Protein AF-A0A2A2ELB4-F1 (afdb_monomer)

Foldseek 3Di:
DKDWFWFDDPLDPDIDIDIFPDKDAADPDPPPPLAGIEGEDEAADDDDDDPVVLVLVLLVQLVVLVRVCRRVVHDSQNYWYWYAHPNDPDRVRRIDTRDDDDPVRSSVDVVVPRDDDPSPPD

Structure (mmCIF, N/CA/C/O backbone):
data_AF-A0A2A2ELB4-F1
#
_entry.id   AF-A0A2A2ELB4-F1
#
loop_
_atom_site.group_PDB
_atom_site.id
_atom_site.type_symbol
_atom_site.label_atom_id
_atom_site.label_alt_id
_atom_site.label_comp_id
_atom_site.label_asym_id
_atom_site.label_entity_id
_atom_site.label_seq_id
_atom_site.pdbx_PDB_ins_code
_atom_site.Cartn_x
_atom_site.Cartn_y
_atom_site.Cartn_z
_atom_site.occupancy
_atom_site.B_iso_or_equiv
_atom_site.auth_seq_id
_atom_site.auth_comp_id
_atom_site.auth_asym_id
_atom_site.auth_atom_id
_atom_site.pdbx_PDB_model_num
ATOM 1 N N . ALA A 1 1 ? -9.028 -4.368 -9.650 1.00 64.25 1 ALA A N 1
ATOM 2 C CA . ALA A 1 1 ? -9.549 -3.249 -10.467 1.00 64.25 1 ALA A CA 1
ATOM 3 C C . ALA A 1 1 ? -9.522 -1.985 -9.617 1.00 64.25 1 ALA A C 1
ATOM 5 O O . ALA A 1 1 ? -9.490 -2.134 -8.398 1.00 64.25 1 ALA A O 1
ATOM 6 N N . GLU A 1 2 ? -9.499 -0.808 -10.245 1.00 90.88 2 GLU A N 1
ATOM 7 C CA . GLU A 1 2 ? -9.441 0.498 -9.569 1.00 90.88 2 GLU A CA 1
ATOM 8 C C . GLU A 1 2 ? -10.645 0.712 -8.634 1.00 90.88 2 GLU A C 1
ATOM 10 O O . GLU A 1 2 ? -11.770 0.336 -8.973 1.00 90.88 2 GLU A O 1
ATOM 15 N N . GLU A 1 3 ? -10.414 1.295 -7.455 1.00 94.00 3 GLU A N 1
ATOM 16 C CA . GLU A 1 3 ? -11.424 1.503 -6.411 1.00 94.00 3 GLU A CA 1
ATOM 17 C C . GLU A 1 3 ? -11.307 2.907 -5.800 1.00 94.00 3 GLU A C 1
ATOM 19 O O . GLU A 1 3 ? -10.256 3.306 -5.304 1.00 94.00 3 GLU A O 1
ATOM 24 N N . SER A 1 4 ? -12.406 3.665 -5.801 1.00 95.44 4 SER A N 1
ATOM 25 C CA . SER A 1 4 ? -12.497 4.926 -5.055 1.00 95.44 4 SER A CA 1
ATOM 26 C C . SER A 1 4 ? -12.982 4.656 -3.634 1.00 95.44 4 SER A C 1
ATOM 28 O O . SER A 1 4 ? -13.990 3.976 -3.445 1.00 95.44 4 SER A O 1
ATOM 30 N N . ILE A 1 5 ? -12.297 5.220 -2.642 1.00 94.94 5 ILE A N 1
ATOM 31 C CA . ILE A 1 5 ? -12.622 5.058 -1.223 1.00 94.94 5 ILE A CA 1
ATOM 32 C C . ILE A 1 5 ? -12.813 6.424 -0.576 1.00 94.94 5 ILE A C 1
ATOM 34 O O . ILE A 1 5 ? -12.050 7.357 -0.819 1.00 94.94 5 ILE A O 1
ATOM 38 N N . VAL A 1 6 ? -13.832 6.516 0.278 1.00 94.94 6 VAL A N 1
ATOM 39 C CA . VAL A 1 6 ? -14.030 7.623 1.216 1.00 94.94 6 VAL A CA 1
ATOM 40 C C . VAL A 1 6 ? -14.142 7.029 2.612 1.00 94.94 6 VAL A C 1
ATOM 42 O O . VAL A 1 6 ? -14.991 6.167 2.844 1.00 94.94 6 VAL A O 1
ATOM 45 N N . VAL A 1 7 ? -13.282 7.451 3.535 1.00 95.06 7 VAL A N 1
ATOM 46 C CA . VAL A 1 7 ? -13.178 6.825 4.856 1.00 95.06 7 VAL A CA 1
ATOM 47 C C . VAL A 1 7 ? -12.814 7.834 5.943 1.00 95.06 7 VAL A C 1
ATOM 49 O O . VAL A 1 7 ? -12.080 8.791 5.706 1.00 95.06 7 VAL A O 1
ATOM 52 N N . ALA A 1 8 ? -13.350 7.627 7.146 1.00 93.38 8 ALA A N 1
ATOM 53 C CA . ALA A 1 8 ? -12.915 8.337 8.345 1.00 93.38 8 ALA A CA 1
ATOM 54 C C . ALA A 1 8 ? -11.712 7.607 8.954 1.00 93.38 8 ALA A C 1
ATOM 56 O O . ALA A 1 8 ? -11.761 6.390 9.144 1.00 93.38 8 ALA A O 1
ATOM 57 N N . ILE A 1 9 ? -10.644 8.343 9.261 1.00 90.62 9 ILE A N 1
ATOM 58 C CA . ILE A 1 9 ? -9.440 7.797 9.894 1.00 90.62 9 ILE A CA 1
ATOM 59 C C . ILE A 1 9 ? -9.201 8.563 11.185 1.00 90.62 9 ILE A C 1
ATOM 61 O O . ILE A 1 9 ? -9.050 9.784 11.171 1.00 90.62 9 ILE A O 1
ATOM 65 N N . ASP A 1 10 ? -9.154 7.840 12.300 1.00 87.88 10 ASP A N 1
ATOM 66 C CA . ASP A 1 10 ? -8.890 8.440 13.601 1.00 87.88 10 ASP A CA 1
ATOM 67 C C . ASP A 1 10 ? -7.541 9.168 13.580 1.00 87.88 10 ASP A C 1
ATOM 69 O O . ASP A 1 10 ? -6.515 8.621 13.186 1.00 87.88 10 ASP A O 1
ATOM 73 N N . GLY A 1 11 ? -7.533 10.435 13.994 1.00 83.88 11 GLY A N 1
ATOM 74 C CA . GLY A 1 11 ? -6.325 11.258 13.992 1.00 83.88 11 GLY A CA 1
ATOM 75 C C . GLY A 1 11 ? -5.998 11.957 12.666 1.00 83.88 11 GLY A C 1
ATOM 76 O O . GLY A 1 11 ? -4.993 12.677 12.636 1.00 83.88 11 GLY A O 1
ATOM 77 N N . VAL A 1 12 ? -6.836 11.810 11.635 1.00 83.50 12 VAL A N 1
ATOM 78 C CA . VAL A 1 12 ? -6.853 12.646 10.425 1.00 83.50 12 VAL A CA 1
ATOM 79 C C . VAL A 1 12 ? -8.147 13.464 10.416 1.00 83.50 12 VAL A C 1
ATOM 81 O O . VAL A 1 12 ? -9.229 12.928 10.646 1.00 83.50 12 VAL A O 1
ATOM 84 N N . ASP A 1 13 ? -8.044 14.773 10.181 1.00 80.19 13 ASP A N 1
ATOM 85 C CA . ASP A 1 13 ? -9.218 15.647 10.148 1.00 80.19 13 ASP A CA 1
ATOM 86 C C . ASP A 1 13 ? -10.028 15.426 8.859 1.00 80.19 13 ASP A C 1
ATOM 88 O O . ASP A 1 13 ? -9.470 15.429 7.761 1.00 80.19 13 ASP A O 1
ATOM 92 N N . ASN A 1 14 ? -11.358 15.352 8.988 1.00 85.12 14 ASN A N 1
ATOM 93 C CA . ASN A 1 14 ? -12.330 15.122 7.906 1.00 85.12 14 ASN A CA 1
ATOM 94 C C . ASN A 1 14 ? -12.305 13.708 7.292 1.00 85.12 14 ASN A C 1
ATOM 96 O O . ASN A 1 14 ? -11.487 12.854 7.622 1.00 85.12 14 ASN A O 1
ATOM 100 N N . LEU A 1 15 ? -13.264 13.452 6.396 1.00 89.06 15 LEU A N 1
ATOM 101 C CA . LEU A 1 15 ? -13.245 12.257 5.557 1.00 89.06 15 LEU A CA 1
ATOM 102 C C . LEU A 1 15 ? -12.094 12.358 4.557 1.00 89.06 15 LEU A C 1
ATOM 104 O O . LEU A 1 15 ? -11.952 13.362 3.860 1.00 89.06 15 LEU A O 1
ATOM 108 N N . VAL A 1 16 ? -11.318 11.286 4.459 1.00 90.69 16 VAL A N 1
ATOM 109 C CA . VAL A 1 16 ? -10.275 11.131 3.451 1.00 90.69 16 VAL A CA 1
ATOM 110 C C . VAL A 1 16 ? -10.895 10.496 2.219 1.00 90.69 16 VAL A C 1
ATOM 112 O O . VAL A 1 16 ? -11.570 9.473 2.327 1.00 90.69 16 VAL A O 1
ATOM 115 N N . GLN A 1 17 ? -10.637 11.080 1.052 1.00 91.75 17 GLN A N 1
ATOM 116 C CA . GLN A 1 17 ? -10.956 10.483 -0.238 1.00 91.75 17 GLN A CA 1
ATOM 117 C C . GLN A 1 17 ? -9.664 10.056 -0.939 1.00 91.75 17 GLN A C 1
ATOM 119 O O . GLN A 1 17 ? -8.715 10.833 -1.019 1.00 91.75 17 GLN A O 1
ATOM 124 N N . GLY A 1 18 ? -9.647 8.838 -1.472 1.00 90.62 18 GLY A N 1
ATOM 125 C CA . GLY A 1 18 ? -8.525 8.293 -2.228 1.00 90.62 18 GLY A CA 1
ATOM 126 C C . GLY A 1 18 ? -8.989 7.408 -3.378 1.00 90.62 18 GLY A C 1
ATOM 127 O O . GLY A 1 18 ? -10.124 6.924 -3.393 1.00 90.62 18 GLY A O 1
ATOM 128 N N . LYS A 1 19 ? -8.097 7.195 -4.344 1.00 94.56 19 LYS A N 1
ATOM 129 C CA . LYS 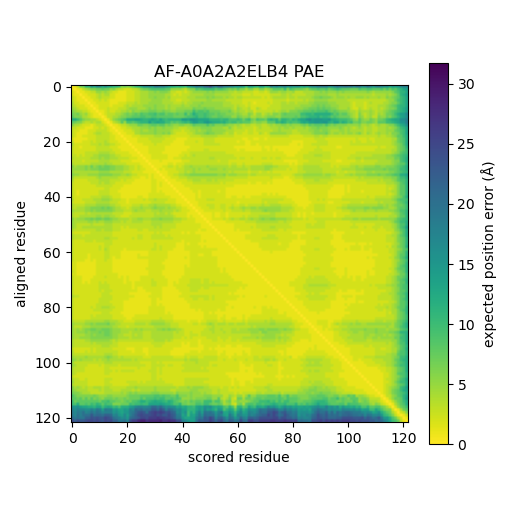A 1 19 ? -8.285 6.262 -5.454 1.00 94.56 19 LYS A CA 1
ATOM 130 C C . LYS A 1 19 ? -7.164 5.231 -5.402 1.00 94.56 19 LYS A C 1
ATOM 132 O O . LYS A 1 19 ? -5.998 5.603 -5.427 1.00 94.56 19 LYS A O 1
ATOM 137 N N . LEU A 1 20 ? -7.531 3.965 -5.271 1.00 96.00 20 LEU A N 1
ATOM 138 C CA . LEU A 1 20 ? -6.626 2.826 -5.316 1.00 96.00 20 LEU A CA 1
ATOM 139 C C . LEU A 1 20 ? -6.606 2.280 -6.734 1.00 96.00 20 LEU A C 1
ATOM 141 O O . LEU A 1 20 ? -7.656 1.941 -7.272 1.00 96.00 20 LEU A O 1
ATOM 145 N N . ASP A 1 21 ? -5.421 2.122 -7.295 1.00 96.00 21 ASP A N 1
ATOM 146 C CA . ASP A 1 21 ? -5.210 1.566 -8.629 1.00 96.00 21 ASP A CA 1
ATOM 147 C C . ASP A 1 21 ? -5.721 0.128 -8.782 1.00 96.00 21 ASP A C 1
ATOM 149 O O . ASP A 1 21 ? -6.391 -0.226 -9.759 1.00 96.00 21 ASP A O 1
ATOM 153 N N . ALA A 1 22 ? -5.415 -0.733 -7.810 1.00 97.00 22 ALA A N 1
ATOM 154 C CA . ALA A 1 22 ? -5.952 -2.080 -7.764 1.00 97.00 22 ALA A CA 1
ATOM 155 C C . ALA A 1 22 ? -5.990 -2.654 -6.346 1.00 97.00 22 ALA A C 1
ATOM 157 O O . ALA A 1 22 ? -5.043 -2.545 -5.572 1.00 97.00 22 ALA A O 1
ATOM 158 N N . VAL A 1 23 ? -7.083 -3.358 -6.054 1.00 97.94 23 VAL A N 1
ATOM 159 C CA . VAL A 1 23 ? -7.229 -4.203 -4.867 1.00 97.94 23 VAL A CA 1
ATOM 160 C C . VAL A 1 23 ? -7.448 -5.651 -5.299 1.00 97.94 23 VAL A C 1
ATOM 162 O O . VAL A 1 23 ? -8.294 -5.931 -6.157 1.00 97.94 23 VAL A O 1
ATOM 165 N N . PHE A 1 24 ? -6.699 -6.568 -4.691 1.00 96.88 24 PHE A N 1
ATOM 166 C CA . PHE A 1 24 ? -6.807 -8.016 -4.871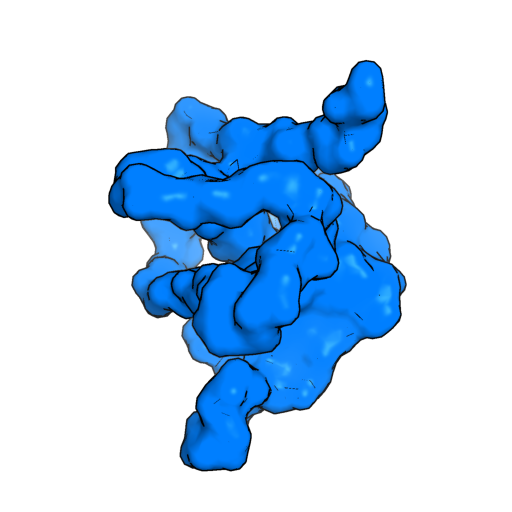 1.00 96.88 24 PHE A CA 1
ATOM 167 C C . PHE A 1 24 ? -7.149 -8.699 -3.545 1.00 96.88 24 PHE A C 1
ATOM 169 O O . PHE A 1 24 ? -6.877 -8.156 -2.478 1.00 96.88 24 PHE A O 1
ATOM 176 N N . VAL A 1 25 ? -7.760 -9.883 -3.614 1.00 96.62 25 VAL A N 1
ATOM 177 C CA . VAL A 1 25 ? -8.007 -10.747 -2.447 1.00 96.62 25 VAL A CA 1
ATOM 178 C C . VAL A 1 25 ? -6.791 -11.646 -2.228 1.00 96.62 25 VAL A C 1
ATOM 180 O O . VAL A 1 25 ? -6.254 -12.177 -3.198 1.00 96.62 25 VAL A O 1
ATOM 183 N N . GLY A 1 26 ? -6.406 -11.846 -0.968 1.00 96.50 26 GLY A N 1
ATOM 184 C CA . GLY A 1 26 ? -5.205 -12.589 -0.576 1.00 96.50 26 GLY A CA 1
ATOM 185 C C . GLY A 1 26 ? -3.981 -11.693 -0.371 1.00 96.50 26 GLY A C 1
ATOM 186 O O . GLY A 1 26 ? -4.071 -10.467 -0.494 1.00 96.50 26 GLY A O 1
ATOM 187 N N . GLY A 1 27 ? -2.857 -12.317 -0.024 1.00 97.06 27 GLY A N 1
ATOM 188 C CA . GLY A 1 27 ? -1.563 -11.666 0.196 1.00 97.06 27 GLY A CA 1
ATOM 189 C C . GLY A 1 27 ? -0.581 -11.838 -0.954 1.00 97.06 27 GLY A C 1
ATOM 190 O O . GLY A 1 27 ? -0.835 -12.577 -1.908 1.00 97.06 27 GLY A O 1
ATOM 191 N N . LEU A 1 28 ? 0.564 -11.169 -0.827 1.00 96.62 28 LEU A N 1
ATOM 192 C CA . LEU A 1 28 ? 1.691 -11.315 -1.755 1.00 96.62 28 LEU A CA 1
ATOM 193 C C . LEU A 1 28 ? 2.392 -12.672 -1.596 1.00 96.62 28 LEU A C 1
ATOM 195 O O . LEU A 1 28 ? 2.838 -13.252 -2.586 1.00 96.62 28 LEU A O 1
ATOM 199 N N . ASP A 1 29 ? 2.464 -13.189 -0.365 1.00 95.94 29 ASP A N 1
ATOM 200 C CA . ASP A 1 29 ? 2.906 -14.557 -0.092 1.00 95.94 29 ASP A CA 1
ATOM 201 C C . ASP A 1 29 ? 1.707 -15.519 -0.213 1.00 95.94 29 ASP A C 1
ATOM 203 O O . ASP A 1 29 ? 0.778 -15.440 0.595 1.00 95.94 29 ASP A O 1
ATOM 207 N N . PRO A 1 30 ? 1.701 -16.454 -1.184 1.00 91.62 30 PRO A N 1
ATOM 208 C CA . PRO A 1 30 ? 0.609 -17.414 -1.347 1.00 91.62 30 PRO A CA 1
ATOM 209 C C . PRO A 1 30 ? 0.482 -18.408 -0.180 1.00 91.62 30 PRO A C 1
ATOM 211 O O . PRO A 1 30 ? -0.494 -19.158 -0.128 1.00 91.62 30 PRO A O 1
ATOM 214 N N . HIS A 1 31 ? 1.464 -18.459 0.722 1.00 95.75 31 HIS A N 1
ATOM 215 C CA . HIS A 1 31 ? 1.457 -19.305 1.911 1.00 95.75 31 HIS A CA 1
ATOM 216 C C . HIS A 1 31 ? 1.003 -18.577 3.184 1.00 95.75 31 HIS A C 1
ATOM 218 O O . HIS A 1 31 ? 0.822 -19.244 4.202 1.00 95.75 31 HIS A O 1
ATOM 224 N N . ASP A 1 32 ? 0.794 -17.257 3.137 1.00 95.75 32 ASP A N 1
ATOM 225 C CA . ASP A 1 32 ? 0.250 -16.479 4.253 1.00 95.75 32 ASP A CA 1
ATOM 226 C C . ASP A 1 32 ? -1.268 -16.299 4.093 1.00 95.75 32 ASP A C 1
ATOM 228 O O . ASP A 1 32 ? -1.768 -15.385 3.433 1.00 95.75 32 ASP A O 1
ATOM 232 N N . ASP A 1 33 ? -2.023 -17.198 4.719 1.00 94.94 33 ASP A N 1
ATOM 233 C CA . ASP A 1 33 ? -3.484 -17.194 4.730 1.00 94.94 33 ASP A CA 1
ATOM 234 C C . ASP A 1 33 ? -4.092 -16.148 5.683 1.00 94.94 33 ASP A C 1
ATOM 236 O O . ASP A 1 33 ? -5.311 -15.936 5.675 1.00 94.94 33 ASP A O 1
ATOM 240 N N . ALA A 1 34 ? -3.271 -15.436 6.465 1.00 96.00 34 ALA A N 1
ATOM 241 C CA . ALA A 1 34 ? -3.736 -14.323 7.287 1.00 96.00 34 ALA A CA 1
ATOM 242 C C . ALA A 1 34 ? -4.029 -13.064 6.451 1.00 96.00 34 ALA A C 1
ATOM 244 O O . ALA A 1 34 ? -4.797 -12.193 6.882 1.00 96.00 34 ALA A O 1
ATOM 245 N N . LYS A 1 35 ? -3.450 -12.957 5.249 1.00 97.69 35 LYS A N 1
ATOM 246 C CA . LYS A 1 35 ? -3.634 -11.813 4.350 1.00 97.69 35 LYS A CA 1
ATOM 247 C C . LYS A 1 35 ? -4.969 -11.882 3.627 1.00 97.69 35 LYS A C 1
ATOM 249 O O . LYS A 1 35 ? -5.296 -12.836 2.926 1.00 97.69 35 LYS A O 1
ATOM 254 N N . ARG A 1 36 ? -5.760 -10.822 3.778 1.00 98.00 36 ARG A N 1
ATOM 255 C CA . ARG A 1 36 ? -7.103 -10.702 3.203 1.00 98.00 36 ARG A CA 1
ATOM 256 C C . ARG A 1 36 ? -7.104 -9.931 1.897 1.00 98.00 36 ARG A C 1
ATOM 258 O O . ARG A 1 36 ? -7.882 -10.275 1.007 1.00 98.00 36 ARG A O 1
ATOM 265 N N . PHE A 1 37 ? -6.262 -8.907 1.791 1.00 98.06 37 PHE A N 1
ATOM 266 C CA . PHE A 1 37 ? -6.199 -8.054 0.614 1.00 98.06 37 PHE A CA 1
ATOM 267 C C . PHE A 1 37 ? -4.772 -7.629 0.293 1.00 98.06 37 PHE A C 1
ATOM 269 O O . PHE A 1 37 ? -3.937 -7.511 1.185 1.00 98.06 37 PHE A O 1
ATOM 276 N N . THR A 1 38 ? -4.540 -7.308 -0.974 1.00 98.38 38 THR A N 1
ATOM 277 C CA . THR A 1 38 ? -3.313 -6.675 -1.454 1.00 98.38 38 THR A CA 1
ATOM 278 C C . THR A 1 38 ? -3.680 -5.441 -2.265 1.00 98.38 38 THR A C 1
ATOM 280 O O . THR A 1 38 ? -4.480 -5.527 -3.201 1.00 98.38 38 THR A O 1
ATOM 283 N N . VAL A 1 39 ? -3.097 -4.298 -1.914 1.00 98.38 39 VAL A N 1
ATOM 284 C CA . VAL A 1 39 ? -3.154 -3.070 -2.712 1.00 98.38 39 VAL A CA 1
ATOM 285 C C . VAL A 1 39 ? -1.984 -3.062 -3.692 1.00 98.38 39 VAL A C 1
ATOM 287 O O . VAL A 1 39 ? -0.841 -3.239 -3.283 1.00 98.38 39 VAL A O 1
ATOM 290 N N . VAL A 1 40 ? -2.249 -2.833 -4.974 1.00 98.06 40 VAL A N 1
ATOM 291 C CA . VAL A 1 40 ? -1.204 -2.653 -5.989 1.00 98.06 40 VAL A CA 1
ATOM 292 C C . VAL A 1 40 ? -1.361 -1.283 -6.626 1.00 98.06 40 VAL A C 1
ATOM 294 O O . VAL A 1 40 ? -2.460 -0.921 -7.042 1.00 98.06 40 VAL A O 1
ATOM 297 N N . ASP A 1 41 ? -0.252 -0.555 -6.702 1.00 96.81 41 ASP A N 1
ATOM 298 C CA . ASP A 1 41 ? -0.142 0.767 -7.319 1.00 96.81 41 ASP A CA 1
ATOM 299 C C . ASP A 1 41 ? 0.838 0.687 -8.499 1.00 96.81 41 ASP A C 1
ATOM 301 O O . ASP A 1 41 ? 1.983 0.244 -8.339 1.00 96.81 41 ASP A O 1
ATOM 305 N N . TRP A 1 42 ? 0.365 1.004 -9.709 1.00 95.19 42 TRP A N 1
ATOM 306 C CA . TRP A 1 42 ? 1.137 0.803 -10.938 1.00 95.19 42 TRP A CA 1
ATOM 307 C C . TRP A 1 42 ? 1.951 2.053 -11.241 1.00 95.19 42 TRP A C 1
ATOM 309 O O . TRP A 1 42 ? 1.406 3.129 -11.451 1.00 95.19 42 TRP A O 1
ATOM 319 N N . LYS A 1 43 ? 3.269 1.905 -11.355 1.00 94.62 43 LYS A N 1
ATOM 320 C CA . LYS A 1 43 ? 4.184 3.004 -11.661 1.00 94.62 43 LYS A CA 1
ATOM 321 C C . LYS A 1 43 ? 4.707 2.920 -13.085 1.00 94.62 43 LYS A C 1
ATOM 323 O O . LYS A 1 43 ? 5.271 1.907 -13.499 1.00 94.62 43 LYS A O 1
ATOM 328 N N . THR A 1 44 ? 4.570 4.011 -13.830 1.00 92.50 44 THR A N 1
ATOM 329 C CA . THR A 1 44 ? 5.111 4.158 -15.193 1.00 92.50 44 THR A CA 1
ATOM 330 C C . THR A 1 44 ? 6.516 4.767 -15.195 1.00 92.50 44 THR A C 1
ATOM 332 O O . THR A 1 44 ? 7.284 4.546 -16.131 1.00 92.50 44 THR A O 1
ATOM 335 N N . GLY A 1 45 ? 6.878 5.494 -14.133 1.00 90.56 45 GLY A N 1
ATOM 336 C CA . GLY A 1 45 ? 8.186 6.124 -13.964 1.00 90.56 45 GLY A CA 1
ATOM 337 C C . GLY A 1 45 ? 9.333 5.151 -13.664 1.00 90.56 45 GLY A C 1
ATOM 338 O O . GLY A 1 45 ? 9.177 3.930 -13.643 1.00 90.56 45 GLY A O 1
ATOM 339 N N . ARG A 1 46 ? 10.528 5.706 -13.418 1.00 91.88 46 ARG A N 1
ATOM 340 C CA . ARG A 1 46 ? 11.724 4.932 -13.046 1.00 91.88 46 ARG A CA 1
ATOM 341 C C . ARG A 1 46 ? 11.567 4.334 -11.648 1.00 91.88 46 ARG A C 1
ATOM 343 O O . ARG A 1 46 ? 11.237 5.059 -10.706 1.00 91.88 46 ARG A O 1
ATOM 350 N N . ARG A 1 47 ? 11.926 3.058 -11.483 1.00 94.50 47 ARG A N 1
ATOM 351 C CA . ARG A 1 47 ? 11.990 2.434 -10.160 1.00 94.50 47 ARG A CA 1
ATOM 352 C C . ARG A 1 47 ? 13.027 3.128 -9.266 1.00 94.50 47 ARG A C 1
ATOM 354 O O . ARG A 1 47 ? 14.187 3.275 -9.671 1.00 94.50 47 ARG A O 1
ATOM 361 N N . PRO A 1 48 ? 12.664 3.541 -8.038 1.00 94.69 48 PRO A N 1
ATOM 362 C CA . PRO A 1 48 ? 13.627 4.070 -7.086 1.00 94.69 48 PRO A CA 1
ATOM 363 C C . PRO A 1 48 ? 14.626 2.975 -6.700 1.00 94.69 48 PRO A C 1
ATOM 365 O O . PRO A 1 48 ? 14.296 1.791 -6.585 1.00 94.69 48 PRO A O 1
ATOM 368 N N . SER A 1 49 ? 15.874 3.377 -6.486 1.00 93.25 49 SER A N 1
ATOM 369 C CA . SER A 1 49 ? 16.948 2.459 -6.084 1.00 93.25 49 SER A CA 1
ATOM 370 C C . SER A 1 49 ? 17.572 2.835 -4.745 1.00 93.25 49 SER A C 1
ATOM 372 O O . SER A 1 49 ? 18.296 2.033 -4.161 1.00 93.25 49 SER A O 1
ATOM 374 N N . ARG A 1 50 ? 17.336 4.061 -4.259 1.00 96.75 50 ARG A N 1
ATOM 375 C CA . ARG A 1 50 ? 17.866 4.515 -2.972 1.00 96.75 50 ARG A CA 1
ATOM 376 C C . ARG A 1 50 ? 16.868 4.191 -1.859 1.00 96.75 50 ARG A C 1
ATOM 378 O O . ARG A 1 50 ? 15.694 4.505 -2.031 1.00 96.75 50 ARG A O 1
ATOM 385 N N . PRO A 1 51 ? 17.316 3.664 -0.703 1.00 95.94 51 PRO A N 1
ATOM 386 C CA . PRO A 1 51 ? 16.422 3.308 0.402 1.00 95.94 51 PRO A CA 1
ATOM 387 C C . PRO A 1 51 ? 15.470 4.432 0.819 1.00 95.94 51 PRO A C 1
ATOM 389 O O . PRO A 1 51 ? 14.289 4.187 1.018 1.00 95.94 51 PRO A O 1
ATOM 392 N N . ARG A 1 52 ? 15.962 5.675 0.864 1.00 93.81 52 ARG A N 1
ATOM 393 C CA . ARG A 1 52 ? 15.147 6.846 1.206 1.00 93.81 52 ARG A CA 1
ATOM 394 C C . ARG A 1 52 ? 14.032 7.126 0.189 1.00 93.81 52 ARG A C 1
ATOM 396 O O . ARG A 1 52 ? 12.910 7.382 0.591 1.00 93.81 52 ARG A O 1
ATOM 403 N N . GLU A 1 53 ? 14.335 7.058 -1.107 1.00 93.88 53 GLU A N 1
ATOM 404 C CA . GLU A 1 53 ? 13.341 7.274 -2.176 1.00 93.88 53 GLU A CA 1
ATOM 405 C C . GLU A 1 53 ? 12.283 6.160 -2.173 1.00 93.88 53 GLU A C 1
ATOM 407 O O . GLU A 1 53 ? 11.106 6.408 -2.418 1.00 93.88 53 GLU A O 1
ATOM 412 N N . ILE A 1 54 ? 12.707 4.923 -1.883 1.00 95.75 54 ILE A N 1
ATOM 413 C CA . ILE A 1 54 ? 11.808 3.776 -1.724 1.00 95.75 54 ILE A CA 1
ATOM 414 C C . ILE A 1 54 ? 10.867 4.016 -0.542 1.00 95.75 54 ILE A C 1
ATOM 416 O O . ILE A 1 54 ? 9.658 3.877 -0.695 1.00 95.75 54 ILE A O 1
ATOM 420 N N . GLU A 1 55 ? 11.412 4.399 0.614 1.00 94.56 55 GLU A N 1
ATOM 421 C CA . GLU A 1 55 ? 10.622 4.688 1.810 1.00 94.56 55 GLU A CA 1
ATOM 422 C C . GLU A 1 55 ? 9.604 5.801 1.546 1.00 94.56 55 GLU A C 1
ATOM 424 O O . GLU A 1 55 ? 8.429 5.615 1.839 1.00 94.56 55 GLU A O 1
ATOM 429 N N . GLU A 1 56 ? 10.025 6.912 0.932 1.00 93.56 56 GLU A N 1
ATOM 430 C CA . GLU A 1 56 ? 9.153 8.045 0.596 1.00 93.56 56 GLU A CA 1
ATOM 431 C C . GLU A 1 56 ? 7.956 7.610 -0.271 1.00 93.56 56 GLU A C 1
ATOM 433 O O . GLU A 1 56 ? 6.821 7.953 0.060 1.00 93.56 56 GLU A O 1
ATOM 438 N N . LYS A 1 57 ? 8.173 6.779 -1.303 1.00 94.38 57 LYS A N 1
ATOM 439 C CA . LYS A 1 57 ? 7.078 6.240 -2.132 1.00 94.38 57 LYS A CA 1
ATOM 440 C C . LYS A 1 57 ? 6.197 5.230 -1.390 1.00 94.38 57 LYS A C 1
ATOM 442 O O . LYS A 1 57 ? 4.986 5.196 -1.600 1.00 94.38 57 LYS A O 1
ATOM 447 N N . LEU A 1 58 ? 6.773 4.412 -0.508 1.00 96.81 58 LEU A N 1
ATOM 448 C CA . LEU A 1 58 ? 6.006 3.437 0.272 1.00 96.81 58 LEU A CA 1
ATOM 449 C C . LEU A 1 58 ? 5.061 4.099 1.284 1.00 96.81 58 LEU A C 1
ATOM 451 O O . LEU A 1 58 ? 4.026 3.515 1.582 1.00 96.81 58 LEU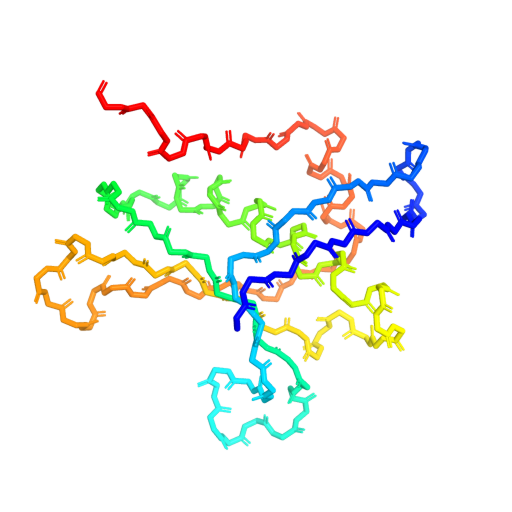 A O 1
ATOM 455 N N . ARG A 1 59 ? 5.341 5.319 1.768 1.00 96.19 59 ARG A N 1
ATOM 456 C CA . ARG A 1 59 ? 4.436 6.033 2.695 1.00 96.19 59 ARG A CA 1
ATOM 457 C C . ARG A 1 59 ? 3.042 6.258 2.104 1.00 96.19 59 ARG A C 1
ATOM 459 O O . ARG A 1 59 ? 2.047 6.056 2.797 1.00 96.19 59 ARG A O 1
ATOM 466 N N . GLN A 1 60 ? 2.961 6.623 0.823 1.00 94.62 60 GLN A N 1
ATOM 467 C CA . GLN A 1 60 ? 1.683 6.748 0.111 1.00 94.62 60 GLN A CA 1
ATOM 468 C C . GLN A 1 60 ? 0.947 5.404 0.054 1.00 94.62 60 GLN A C 1
ATOM 470 O O . GLN A 1 60 ? -0.239 5.325 0.372 1.00 94.62 60 GLN A O 1
ATOM 475 N N . LEU A 1 61 ? 1.660 4.331 -0.288 1.00 97.44 61 LEU A N 1
ATOM 476 C CA . LEU A 1 61 ? 1.089 2.988 -0.352 1.00 97.44 61 LEU A CA 1
ATOM 477 C C . LEU A 1 61 ? 0.636 2.476 1.027 1.00 97.44 61 LEU A C 1
ATOM 479 O O . LEU A 1 61 ? -0.414 1.846 1.140 1.00 97.44 61 LEU A O 1
ATOM 483 N N . ASP A 1 62 ? 1.369 2.782 2.096 1.00 98.00 62 ASP A N 1
ATOM 484 C CA . ASP A 1 62 ? 0.962 2.457 3.464 1.00 98.00 62 ASP A CA 1
ATOM 485 C C . ASP A 1 62 ? -0.334 3.172 3.853 1.00 98.00 62 ASP A C 1
ATOM 487 O O . ASP A 1 62 ? -1.226 2.574 4.462 1.00 98.00 62 ASP A O 1
ATOM 491 N N . PHE A 1 63 ? -0.501 4.422 3.425 1.00 96.12 63 PHE A N 1
ATOM 492 C CA . PHE A 1 63 ? -1.759 5.130 3.616 1.00 96.12 63 PHE A CA 1
ATOM 493 C C . PHE A 1 63 ? -2.919 4.481 2.851 1.00 96.12 63 PHE A C 1
ATOM 495 O O . PHE A 1 63 ? -4.024 4.353 3.380 1.00 96.12 63 PHE A O 1
ATOM 502 N N . TYR A 1 64 ? -2.669 4.004 1.634 1.00 97.06 64 TYR A N 1
ATOM 503 C CA . TYR A 1 64 ? -3.650 3.276 0.829 1.00 97.06 64 TYR A CA 1
ATOM 504 C C . TYR A 1 64 ? -4.087 1.965 1.495 1.00 97.06 64 TYR A C 1
ATOM 506 O O . TYR A 1 64 ? -5.285 1.670 1.556 1.00 97.06 64 TYR A O 1
ATOM 514 N N . ARG A 1 65 ? -3.141 1.227 2.087 1.00 98.19 65 ARG A N 1
ATOM 515 C CA . ARG A 1 65 ? -3.433 0.036 2.900 1.00 98.19 65 ARG A CA 1
ATOM 516 C C . ARG A 1 65 ? -4.314 0.378 4.099 1.00 98.19 65 ARG A C 1
ATOM 518 O O . ARG A 1 65 ? -5.302 -0.314 4.339 1.00 98.19 65 ARG A O 1
ATOM 525 N N . LEU A 1 66 ? -4.005 1.465 4.811 1.00 97.56 66 LEU A N 1
ATOM 526 C CA . LEU A 1 66 ? -4.807 1.936 5.943 1.00 97.56 66 LEU A CA 1
ATOM 527 C C . LEU A 1 66 ? -6.229 2.323 5.519 1.00 97.56 66 LEU A C 1
ATOM 529 O O . LEU A 1 66 ? -7.188 1.891 6.159 1.00 97.56 66 LEU A O 1
ATOM 533 N N . MET A 1 67 ? -6.386 3.078 4.429 1.00 97.19 67 MET A N 1
ATOM 534 C CA . MET A 1 67 ? -7.707 3.443 3.910 1.00 97.19 67 MET A CA 1
ATOM 535 C C . MET A 1 67 ? -8.551 2.208 3.590 1.00 97.19 67 MET A C 1
ATOM 537 O O . MET A 1 67 ? -9.707 2.133 4.012 1.00 97.19 67 MET A O 1
ATOM 541 N N . LEU A 1 68 ? -7.976 1.224 2.890 1.00 97.94 68 LEU A N 1
ATOM 542 C CA . LEU A 1 68 ? -8.681 -0.010 2.553 1.00 97.94 68 LEU A CA 1
ATOM 543 C C . LEU A 1 68 ? -9.043 -0.811 3.811 1.00 97.94 68 LEU A C 1
ATOM 545 O O . LEU A 1 68 ? -10.180 -1.267 3.936 1.00 97.94 68 LEU A O 1
ATOM 549 N N . ALA A 1 69 ? -8.111 -0.952 4.758 1.00 97.88 69 ALA A N 1
ATOM 550 C CA . ALA A 1 69 ? -8.343 -1.664 6.012 1.00 97.88 69 ALA A CA 1
ATOM 551 C C . ALA A 1 69 ? -9.531 -1.068 6.783 1.00 97.88 69 ALA A C 1
ATOM 553 O O . ALA A 1 69 ? -10.447 -1.794 7.179 1.00 97.88 69 ALA A O 1
ATOM 554 N N . LYS A 1 70 ? -9.572 0.264 6.912 1.00 97.00 70 LYS A N 1
ATOM 555 C CA . LYS A 1 70 ? -10.672 0.984 7.568 1.00 97.00 70 LYS A CA 1
ATOM 556 C C . LYS A 1 70 ? -11.984 0.859 6.798 1.00 97.00 70 LYS A C 1
ATOM 558 O O . LYS A 1 70 ? -13.006 0.550 7.405 1.00 97.00 70 LYS A O 1
ATOM 563 N N . ALA A 1 71 ? -11.962 1.022 5.476 1.00 96.69 71 ALA A N 1
ATOM 564 C CA . ALA A 1 71 ? -13.158 0.910 4.640 1.00 96.69 71 ALA A CA 1
ATOM 565 C C . ALA A 1 71 ? -13.779 -0.496 4.676 1.00 96.69 71 ALA A C 1
ATOM 567 O O . ALA A 1 71 ? -14.997 -0.644 4.592 1.00 96.69 71 ALA A O 1
ATOM 568 N N . ARG A 1 72 ? -12.951 -1.538 4.816 1.00 96.81 72 ARG A N 1
ATOM 569 C CA . ARG A 1 72 ? -13.392 -2.940 4.892 1.00 96.81 72 ARG A CA 1
ATOM 570 C C . ARG A 1 72 ? -13.601 -3.448 6.319 1.00 96.81 72 ARG A C 1
ATOM 572 O O . ARG A 1 72 ? -14.105 -4.556 6.479 1.00 96.81 72 ARG A O 1
ATOM 579 N N . GLY A 1 73 ? -13.227 -2.675 7.339 1.00 96.94 73 GLY A N 1
ATOM 580 C CA . GLY A 1 73 ? -13.316 -3.087 8.741 1.00 96.94 73 GLY A CA 1
ATOM 581 C C . GLY A 1 73 ? -12.424 -4.286 9.078 1.00 96.94 73 GLY A C 1
ATOM 582 O O . GLY A 1 73 ? -12.839 -5.160 9.838 1.00 96.94 73 GLY A O 1
ATOM 583 N N . VAL A 1 74 ? -11.226 -4.359 8.490 1.00 97.88 74 VAL A N 1
ATOM 584 C CA . VAL A 1 74 ? -10.253 -5.442 8.721 1.00 97.88 74 VAL A CA 1
ATOM 585 C C . VAL A 1 74 ? -8.981 -4.916 9.394 1.00 97.88 74 VAL A C 1
ATOM 587 O O . VAL A 1 74 ? -8.679 -3.728 9.265 1.00 97.88 74 VAL A O 1
ATOM 590 N N . PRO A 1 75 ? -8.213 -5.768 10.099 1.00 97.81 75 PRO A N 1
ATOM 591 C CA . PRO A 1 75 ? -6.937 -5.352 10.676 1.00 97.81 75 PRO A CA 1
ATOM 592 C C . PRO A 1 75 ? -5.924 -4.967 9.587 1.00 97.81 75 PRO A C 1
ATOM 594 O O . PRO A 1 75 ? -5.837 -5.641 8.556 1.00 97.81 75 PRO A O 1
ATOM 597 N N . LEU A 1 76 ? -5.154 -3.899 9.810 1.00 98.38 76 LEU A N 1
ATOM 598 C CA . LEU A 1 76 ? -4.193 -3.365 8.834 1.00 98.38 76 LEU A CA 1
ATOM 599 C C . LEU A 1 76 ? -3.138 -4.402 8.425 1.00 98.38 76 LEU A C 1
ATOM 601 O O . LEU A 1 76 ? -2.774 -4.489 7.257 1.00 98.38 76 LEU A O 1
ATOM 605 N N . GLU A 1 77 ? -2.679 -5.228 9.360 1.00 97.75 77 GLU A N 1
ATOM 606 C CA . GLU A 1 77 ? -1.692 -6.282 9.121 1.00 97.75 77 GLU A CA 1
ATOM 607 C C . GLU A 1 77 ? -2.168 -7.344 8.117 1.00 97.75 77 GLU A C 1
ATOM 609 O O . GLU A 1 77 ? -1.341 -8.034 7.517 1.00 97.75 77 GLU A O 1
ATOM 614 N N . THR A 1 78 ? -3.484 -7.439 7.889 1.00 98.25 78 THR A N 1
ATOM 615 C CA . THR A 1 78 ? -4.089 -8.342 6.898 1.00 98.25 78 THR A CA 1
ATOM 616 C C . THR A 1 78 ? -4.144 -7.741 5.490 1.00 98.25 78 THR A C 1
ATOM 618 O O . THR A 1 78 ? -4.638 -8.396 4.570 1.00 98.25 78 THR A O 1
ATOM 621 N N . VAL A 1 79 ? -3.655 -6.510 5.307 1.00 98.56 79 VAL A N 1
ATOM 622 C CA . VAL A 1 79 ? -3.594 -5.813 4.018 1.00 98.56 79 VAL A CA 1
ATOM 623 C C . VAL A 1 79 ? -2.137 -5.635 3.595 1.00 98.56 79 VAL A C 1
ATOM 625 O O . VAL A 1 79 ? -1.388 -4.871 4.209 1.00 98.56 79 VAL A O 1
ATOM 628 N N . ASP A 1 80 ? -1.734 -6.314 2.528 1.00 98.56 80 ASP A N 1
ATOM 629 C CA . ASP A 1 80 ? -0.439 -6.111 1.879 1.00 98.56 80 ASP A CA 1
ATOM 630 C C . ASP A 1 80 ? -0.477 -4.936 0.897 1.00 98.56 80 ASP A C 1
ATOM 632 O O . ASP A 1 80 ? -1.542 -4.439 0.517 1.00 98.56 80 ASP A O 1
ATOM 636 N N . GLY A 1 81 ? 0.705 -4.485 0.484 1.00 98.38 81 GLY A N 1
ATOM 637 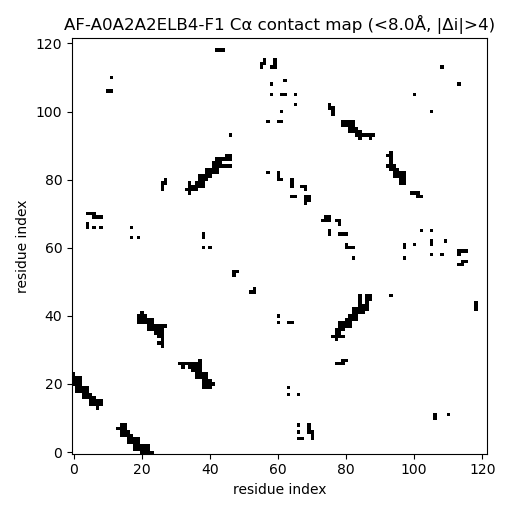C CA . GLY A 1 81 ? 0.852 -3.473 -0.551 1.00 98.38 81 GLY A CA 1
ATOM 638 C C . GLY A 1 81 ? 2.070 -3.735 -1.423 1.00 98.38 81 GLY A C 1
ATOM 639 O O . GLY A 1 81 ? 3.112 -4.128 -0.903 1.00 98.38 81 GLY A O 1
ATOM 640 N N . ALA A 1 82 ? 1.963 -3.451 -2.718 1.00 98.31 82 ALA A N 1
ATOM 641 C CA . ALA A 1 82 ? 3.103 -3.421 -3.624 1.00 98.31 82 ALA A CA 1
ATOM 642 C C . ALA A 1 82 ? 3.046 -2.229 -4.592 1.00 98.31 82 ALA A C 1
ATOM 644 O O . ALA A 1 82 ? 1.996 -1.907 -5.149 1.00 98.31 82 ALA A O 1
ATOM 645 N N . LEU A 1 83 ? 4.203 -1.610 -4.832 1.00 98.00 83 LEU A N 1
ATOM 646 C CA . LEU A 1 83 ? 4.426 -0.742 -5.988 1.00 98.00 83 LEU A CA 1
ATOM 647 C C . LEU A 1 83 ? 4.877 -1.622 -7.161 1.00 98.00 83 LEU A C 1
ATOM 649 O O . LEU A 1 83 ? 5.827 -2.395 -7.006 1.00 98.00 83 LEU A O 1
ATOM 653 N N . TYR A 1 84 ? 4.243 -1.488 -8.327 1.00 97.62 84 TYR A N 1
ATOM 654 C CA . TYR A 1 84 ? 4.565 -2.271 -9.523 1.00 97.62 84 TYR A CA 1
ATOM 655 C C . TYR A 1 84 ? 5.007 -1.381 -10.692 1.00 97.62 84 TYR A C 1
ATOM 657 O O . TYR A 1 84 ? 4.196 -0.714 -11.327 1.00 97.62 84 TYR A O 1
ATOM 665 N N . TYR A 1 85 ? 6.298 -1.388 -11.013 1.00 96.94 85 TYR A N 1
ATOM 666 C CA . TYR A 1 85 ? 6.922 -0.556 -12.041 1.00 96.94 85 TYR A CA 1
ATOM 667 C C . TYR A 1 85 ? 6.850 -1.226 -13.414 1.00 96.94 85 TYR A C 1
ATOM 669 O O . TYR A 1 85 ? 7.673 -2.079 -13.749 1.00 96.94 85 TYR A O 1
ATOM 677 N N . VAL A 1 86 ? 5.887 -0.820 -14.243 1.00 94.94 86 VAL A N 1
ATOM 678 C CA . VAL A 1 86 ? 5.671 -1.412 -15.579 1.00 94.94 86 VAL A CA 1
ATOM 679 C C . VAL A 1 86 ? 6.802 -1.103 -16.564 1.00 94.94 86 VAL A C 1
ATOM 681 O O . VAL A 1 86 ? 6.967 -1.811 -17.558 1.00 94.94 86 VAL A O 1
ATOM 684 N N . SER A 1 87 ? 7.590 -0.063 -16.283 1.00 92.00 87 SER A N 1
ATOM 685 C CA . SER A 1 87 ? 8.741 0.369 -17.081 1.00 92.00 87 SER A CA 1
ATOM 686 C C . SER A 1 87 ? 9.955 -0.556 -16.954 1.00 92.00 87 SER A C 1
ATOM 688 O O . SER A 1 87 ? 10.813 -0.564 -17.839 1.00 92.00 87 SER A O 1
ATOM 690 N N . GLU A 1 88 ? 10.040 -1.357 -15.887 1.00 95.75 88 GLU A N 1
ATOM 691 C CA . GLU A 1 88 ? 11.178 -2.245 -15.666 1.00 95.75 88 GLU A CA 1
ATOM 692 C C . GLU A 1 88 ? 11.129 -3.453 -16.614 1.00 95.75 88 GLU A C 1
ATOM 694 O O . GLU A 1 88 ? 10.144 -4.199 -16.710 1.00 95.75 88 GLU A O 1
ATOM 699 N N . ALA A 1 89 ? 12.233 -3.664 -17.333 1.00 94.00 89 ALA A N 1
ATOM 700 C CA . ALA A 1 89 ? 12.335 -4.716 -18.342 1.00 94.00 89 ALA A CA 1
ATOM 701 C C . ALA A 1 89 ? 12.380 -6.119 -17.721 1.00 94.00 89 ALA A C 1
ATOM 703 O O . ALA A 1 89 ? 11.842 -7.072 -18.285 1.00 94.00 89 ALA A O 1
ATOM 704 N N . LYS A 1 90 ? 13.032 -6.250 -16.563 1.00 95.50 90 LYS A N 1
ATOM 705 C CA . LYS A 1 90 ? 13.148 -7.511 -15.832 1.00 95.50 90 LYS A CA 1
ATOM 706 C C . LYS A 1 90 ? 11.990 -7.630 -14.859 1.00 95.50 90 LYS A C 1
ATOM 708 O O . LYS A 1 90 ? 11.834 -6.794 -13.980 1.00 95.50 90 LYS A O 1
ATOM 713 N N . GLU A 1 91 ? 11.221 -8.705 -14.984 1.00 93.44 91 GLU A N 1
ATOM 714 C CA . GLU A 1 91 ? 10.058 -8.957 -14.129 1.00 93.44 91 GLU A CA 1
ATOM 715 C C . GLU A 1 91 ? 10.409 -8.962 -12.635 1.00 93.44 91 GLU A C 1
ATOM 717 O O . GLU A 1 91 ? 9.704 -8.347 -11.843 1.00 93.44 91 GLU A O 1
ATOM 722 N N . ALA A 1 92 ? 11.551 -9.555 -12.273 1.00 94.62 92 ALA A N 1
ATOM 723 C CA . ALA A 1 92 ? 12.035 -9.609 -10.893 1.00 94.62 92 ALA A CA 1
ATOM 724 C C . ALA A 1 92 ? 12.304 -8.227 -10.267 1.00 94.62 92 ALA A C 1
ATOM 726 O O . ALA A 1 92 ? 12.317 -8.106 -9.046 1.00 94.62 92 ALA A O 1
ATOM 727 N N . ASP A 1 93 ? 12.502 -7.190 -11.085 1.00 95.62 93 ASP A N 1
ATOM 728 C CA . ASP A 1 93 ? 12.747 -5.828 -10.613 1.00 95.62 93 ASP A CA 1
ATOM 729 C C . ASP A 1 93 ? 11.452 -4.998 -10.556 1.00 95.62 93 ASP A C 1
ATOM 731 O O . ASP A 1 93 ? 11.456 -3.906 -10.002 1.00 95.62 93 ASP A O 1
ATOM 735 N N . ARG A 1 94 ? 10.315 -5.483 -11.076 1.00 97.06 94 ARG A N 1
ATOM 736 C CA . ARG A 1 94 ? 9.085 -4.673 -11.180 1.00 97.06 94 ARG A CA 1
ATOM 737 C C . ARG A 1 94 ? 8.444 -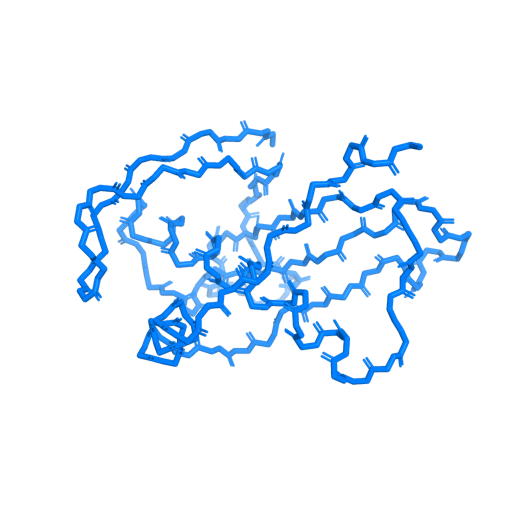4.353 -9.841 1.00 97.06 94 ARG A C 1
ATOM 739 O O . ARG A 1 94 ? 7.748 -3.353 -9.746 1.00 97.06 94 ARG A O 1
ATOM 746 N N . GLN A 1 95 ? 8.667 -5.168 -8.817 1.00 97.56 95 GLN A N 1
ATOM 747 C CA . GLN A 1 95 ? 7.928 -5.066 -7.566 1.00 97.56 95 GLN A CA 1
ATOM 748 C C . GLN A 1 95 ? 8.772 -4.465 -6.433 1.00 97.56 95 GLN A C 1
ATOM 750 O O . GLN A 1 95 ? 9.981 -4.709 -6.314 1.00 97.56 95 GLN A O 1
ATOM 755 N N . ILE A 1 96 ? 8.122 -3.648 -5.604 1.00 98.06 96 ILE A N 1
ATOM 756 C CA . ILE A 1 96 ? 8.599 -3.237 -4.282 1.00 98.06 96 ILE A CA 1
ATOM 757 C C . ILE A 1 96 ? 7.457 -3.462 -3.298 1.00 98.06 96 ILE A C 1
ATOM 759 O O . ILE A 1 96 ? 6.417 -2.811 -3.406 1.00 98.06 96 ILE A O 1
ATOM 763 N N . ASP A 1 97 ? 7.685 -4.336 -2.326 1.00 98.19 97 ASP A N 1
ATOM 764 C CA . ASP A 1 97 ? 6.687 -4.679 -1.318 1.00 98.19 97 ASP A CA 1
ATOM 765 C C . ASP A 1 97 ? 6.711 -3.681 -0.165 1.00 98.19 97 ASP A C 1
ATOM 767 O O . ASP A 1 97 ? 7.773 -3.256 0.303 1.00 98.19 97 ASP A O 1
ATOM 771 N N . ALA A 1 98 ? 5.526 -3.330 0.320 1.00 97.69 98 ALA A N 1
ATOM 772 C CA . ALA A 1 98 ? 5.378 -2.591 1.556 1.00 97.69 98 ALA A CA 1
ATOM 773 C C . ALA A 1 98 ? 5.718 -3.494 2.747 1.00 97.69 98 ALA A C 1
ATOM 775 O O . ALA A 1 98 ? 5.242 -4.623 2.866 1.00 97.69 98 ALA A O 1
ATOM 776 N N . GLY A 1 99 ? 6.526 -2.972 3.668 1.00 96.06 99 GLY A N 1
ATOM 777 C CA . GLY A 1 99 ? 6.804 -3.644 4.932 1.00 96.06 99 GLY A CA 1
ATOM 778 C C . GLY A 1 99 ? 5.608 -3.614 5.888 1.00 96.06 99 GLY A C 1
ATOM 779 O O . GLY A 1 99 ? 4.585 -2.970 5.652 1.00 96.06 99 GLY A O 1
ATOM 780 N N . THR A 1 100 ? 5.743 -4.282 7.032 1.00 94.88 100 THR A N 1
ATOM 781 C CA . THR A 1 100 ? 4.7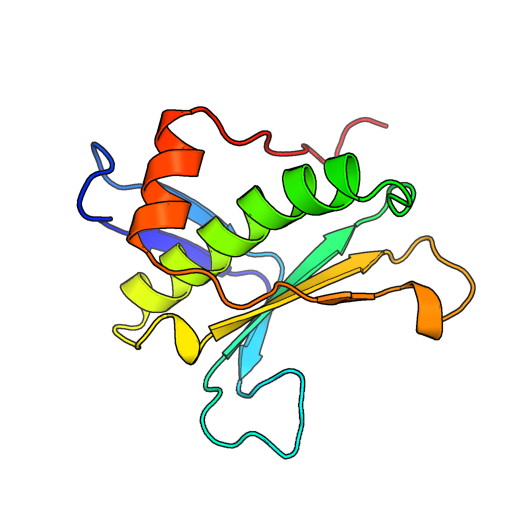74 -4.109 8.124 1.00 94.88 100 THR A CA 1
ATOM 782 C C . THR A 1 100 ? 4.948 -2.725 8.747 1.00 94.88 100 THR A C 1
ATOM 784 O O . THR A 1 100 ? 6.063 -2.343 9.100 1.00 94.88 100 THR A O 1
ATOM 787 N N . LYS A 1 101 ? 3.846 -1.988 8.900 1.00 97.00 101 LYS A N 1
ATOM 788 C CA . LYS A 1 101 ? 3.810 -0.674 9.544 1.00 97.00 101 LYS A CA 1
ATOM 789 C C . LYS A 1 101 ? 2.501 -0.534 10.315 1.00 97.00 101 LYS A C 1
ATOM 791 O O . LYS A 1 101 ? 1.450 -0.924 9.813 1.00 97.00 101 LYS A O 1
ATOM 796 N N . ASP A 1 102 ? 2.577 -0.028 11.541 1.00 96.69 102 ASP A N 1
ATOM 797 C CA . ASP A 1 102 ? 1.393 0.191 12.369 1.00 96.69 102 ASP A CA 1
ATOM 798 C C . ASP A 1 102 ? 0.655 1.486 11.996 1.00 96.69 102 ASP A C 1
ATOM 800 O O . ASP A 1 102 ? 1.211 2.419 11.413 1.00 96.69 102 ASP A O 1
ATOM 804 N N . GLU A 1 103 ? -0.623 1.543 12.365 1.00 96.19 103 GLU A N 1
ATOM 805 C CA . GLU A 1 103 ? -1.498 2.684 12.088 1.00 96.19 103 GLU A CA 1
A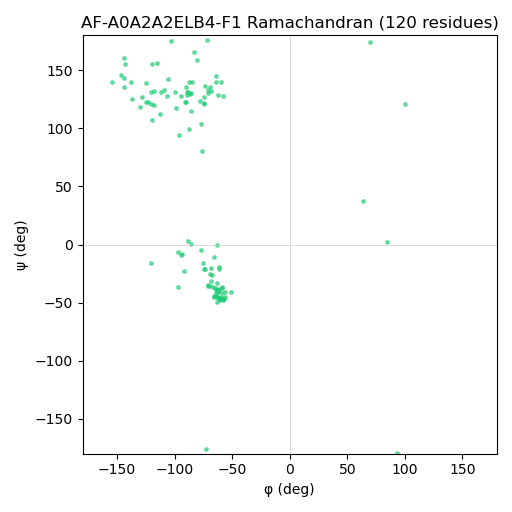TOM 806 C C . GLU A 1 103 ? -0.965 3.996 12.690 1.00 96.19 103 GLU A C 1
ATOM 808 O O . GLU A 1 103 ? -1.045 5.044 12.052 1.00 96.19 103 GLU A O 1
ATOM 813 N N . THR A 1 104 ? -0.357 3.951 13.880 1.00 95.81 104 THR A N 1
ATOM 814 C CA . THR A 1 104 ? 0.169 5.154 14.555 1.00 95.81 104 THR A CA 1
ATOM 815 C C . THR A 1 104 ? 1.302 5.787 13.750 1.00 95.81 104 THR A C 1
ATOM 817 O O . THR A 1 104 ? 1.373 7.009 13.608 1.00 95.81 104 THR A O 1
ATOM 820 N N . THR A 1 105 ? 2.182 4.954 13.202 1.00 96.56 105 THR A N 1
ATOM 821 C CA . THR A 1 105 ? 3.306 5.364 12.366 1.00 96.56 105 THR A CA 1
ATOM 822 C C . THR A 1 105 ? 2.813 5.970 11.060 1.00 96.56 105 THR A C 1
ATOM 824 O O . THR A 1 105 ? 3.280 7.044 10.688 1.00 96.56 105 THR A O 1
ATOM 827 N N . ILE A 1 106 ? 1.827 5.340 10.413 1.00 95.94 106 ILE A N 1
ATOM 828 C CA . ILE A 1 106 ? 1.217 5.861 9.181 1.00 95.94 106 ILE A CA 1
ATOM 829 C C . ILE A 1 106 ? 0.568 7.226 9.440 1.00 95.94 106 ILE A C 1
ATOM 831 O O . ILE A 1 106 ? 0.820 8.177 8.707 1.00 95.94 106 ILE A O 1
ATOM 835 N N . ILE A 1 107 ? -0.206 7.370 10.521 1.00 94.06 107 ILE A N 1
ATOM 836 C CA . ILE A 1 107 ? -0.837 8.649 10.889 1.00 94.06 107 ILE A CA 1
ATOM 837 C C . ILE A 1 107 ? 0.207 9.735 11.164 1.00 94.06 107 ILE A C 1
ATOM 839 O O . ILE A 1 107 ? 0.016 10.887 10.768 1.00 94.06 107 ILE A O 1
ATOM 843 N N . ARG A 1 108 ? 1.319 9.396 11.827 1.00 94.31 108 ARG A N 1
ATOM 844 C CA . ARG A 1 108 ? 2.423 10.342 12.032 1.00 94.31 108 ARG A CA 1
ATOM 845 C C . ARG A 1 108 ? 2.996 10.816 10.696 1.00 94.31 108 ARG A C 1
ATOM 847 O O . ARG A 1 108 ? 3.129 12.020 10.511 1.00 94.31 108 ARG A O 1
ATOM 854 N N . GLU A 1 109 ? 3.278 9.902 9.772 1.00 93.50 109 GLU A N 1
ATOM 855 C CA . GLU A 1 109 ? 3.813 10.240 8.446 1.00 93.50 109 GLU A CA 1
ATOM 856 C C . GLU A 1 109 ? 2.842 11.114 7.636 1.00 93.50 109 GLU A C 1
ATOM 858 O O . GLU A 1 109 ? 3.272 12.078 7.009 1.00 93.50 109 GLU A O 1
ATOM 863 N N . ILE A 1 110 ? 1.528 10.859 7.712 1.00 89.19 110 ILE A N 1
ATOM 864 C CA . ILE A 1 110 ? 0.501 11.727 7.105 1.00 89.19 110 ILE A CA 1
ATOM 865 C C . ILE A 1 110 ? 0.599 13.154 7.652 1.00 89.19 110 ILE A C 1
ATOM 867 O O . ILE A 1 110 ? 0.572 14.114 6.884 1.00 89.19 110 ILE A O 1
ATOM 871 N N . ARG A 1 111 ? 0.730 13.306 8.976 1.00 88.06 111 ARG A N 1
ATOM 872 C CA . ARG A 1 111 ? 0.833 14.620 9.636 1.00 88.06 111 ARG A CA 1
ATOM 873 C C . ARG A 1 111 ? 2.135 15.352 9.314 1.00 88.06 111 ARG A C 1
ATOM 875 O O . ARG A 1 111 ? 2.144 16.578 9.294 1.00 88.06 111 ARG A O 1
ATOM 882 N N . GLU A 1 112 ? 3.216 14.614 9.080 1.00 90.00 112 GLU A N 1
ATOM 883 C CA . GLU A 1 112 ? 4.504 15.154 8.622 1.00 90.00 112 GLU A CA 1
ATOM 884 C C . GLU A 1 112 ? 4.484 15.537 7.130 1.00 90.00 112 GLU A C 1
ATOM 886 O O . GLU A 1 112 ? 5.332 16.310 6.684 1.00 90.00 112 GLU A O 1
ATOM 891 N N . GLY A 1 113 ? 3.485 15.051 6.388 1.00 86.38 113 GLY A N 1
ATOM 892 C CA . GLY A 1 113 ? 3.305 15.260 4.958 1.00 86.38 113 GLY A CA 1
ATOM 893 C C . GLY A 1 113 ? 3.789 14.056 4.152 1.00 86.38 113 GLY A C 1
ATOM 894 O O . GLY A 1 113 ? 4.964 13.690 4.186 1.00 86.38 113 GLY A O 1
ATOM 895 N N . ILE A 1 114 ? 2.877 13.465 3.379 1.00 82.31 114 ILE A N 1
ATOM 896 C CA . ILE A 1 114 ? 3.190 12.422 2.398 1.00 82.31 114 ILE A CA 1
ATOM 897 C C . ILE A 1 114 ? 3.251 13.067 1.017 1.00 82.31 114 ILE A C 1
ATOM 899 O O . ILE A 1 114 ? 2.346 13.809 0.630 1.00 82.31 114 ILE A O 1
ATOM 903 N N . ALA A 1 115 ? 4.321 12.783 0.277 1.00 79.00 115 ALA A N 1
ATOM 904 C CA . ALA A 1 115 ? 4.382 13.105 -1.139 1.00 79.00 115 ALA A CA 1
ATOM 905 C C . ALA A 1 115 ? 3.490 12.117 -1.900 1.00 79.00 115 ALA A C 1
ATOM 907 O O . ALA A 1 115 ? 3.698 10.909 -1.819 1.00 79.00 115 ALA A O 1
ATOM 908 N N . PHE A 1 116 ? 2.494 12.638 -2.611 1.00 72.62 116 PHE A N 1
ATOM 909 C CA . PHE A 1 116 ? 1.709 11.875 -3.572 1.00 72.62 116 PHE A CA 1
ATOM 910 C C . PHE A 1 116 ? 2.295 12.184 -4.945 1.00 72.62 116 PHE A C 1
ATOM 912 O O . PHE A 1 116 ? 2.325 13.349 -5.345 1.00 72.62 116 PHE A O 1
ATOM 919 N N . ASP A 1 117 ? 2.824 11.172 -5.627 1.00 67.06 117 ASP A N 1
ATOM 920 C CA . ASP A 1 117 ? 3.253 11.349 -7.012 1.00 67.06 117 ASP A CA 1
ATOM 921 C C . ASP A 1 117 ? 2.008 11.415 -7.906 1.00 67.06 117 ASP A C 1
ATOM 923 O O . ASP A 1 117 ? 1.226 10.464 -7.939 1.00 67.06 117 ASP A O 1
ATOM 927 N N . ASP A 1 118 ? 1.838 12.516 -8.642 1.00 58.53 118 ASP A N 1
ATOM 928 C CA . ASP A 1 118 ? 1.010 12.519 -9.850 1.00 58.53 118 ASP A CA 1
ATOM 929 C C . ASP A 1 118 ? 1.839 11.851 -10.957 1.00 58.53 118 ASP A C 1
ATOM 931 O O . ASP A 1 118 ? 2.761 12.455 -11.511 1.00 58.53 118 ASP A O 1
ATOM 935 N N . ASP A 1 119 ? 1.524 10.596 -11.288 1.00 54.38 119 ASP A N 1
ATOM 936 C CA . ASP A 1 119 ? 2.153 9.852 -12.397 1.00 54.38 119 ASP A CA 1
ATOM 937 C C . ASP A 1 119 ? 1.877 10.488 -13.790 1.00 54.38 119 ASP A C 1
ATOM 939 O O . ASP A 1 119 ? 2.381 10.003 -14.803 1.00 54.38 119 ASP A O 1
ATOM 943 N N . ASP A 1 120 ? 1.126 11.598 -13.849 1.00 44.44 120 ASP A N 1
ATOM 944 C CA . ASP A 1 120 ? 0.741 12.343 -15.060 1.00 44.44 120 ASP A CA 1
ATOM 945 C C . ASP A 1 120 ? 1.747 13.428 -15.505 1.00 44.44 120 ASP A C 1
ATOM 947 O O . ASP A 1 120 ? 1.507 14.135 -16.490 1.00 44.44 120 ASP A O 1
ATOM 951 N N . ALA A 1 121 ? 2.890 13.585 -14.829 1.00 38.41 121 ALA A N 1
ATOM 952 C CA . ALA A 1 121 ? 3.947 14.488 -15.292 1.00 38.41 121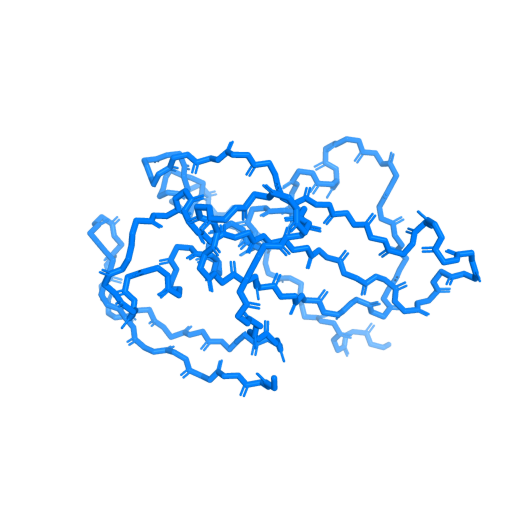 ALA A CA 1
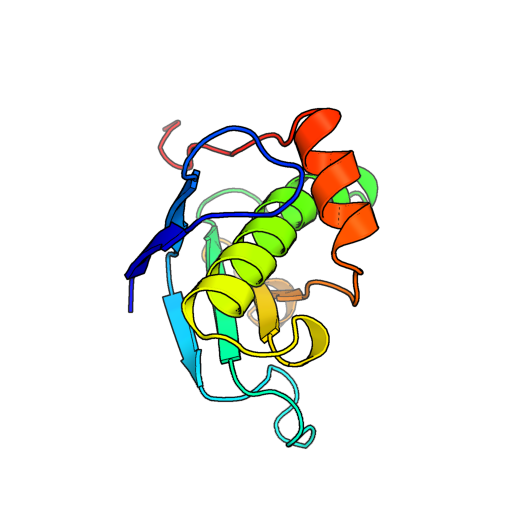ATOM 953 C C . ALA A 1 121 ? 4.736 13.867 -16.466 1.00 38.41 121 ALA A C 1
ATOM 955 O O . ALA A 1 121 ? 5.817 13.303 -16.284 1.00 38.41 121 ALA A O 1
ATOM 956 N N . VAL A 1 122 ? 4.161 13.971 -17.669 1.00 36.25 122 VAL A N 1
ATOM 957 C CA . VAL A 1 122 ? 4.817 13.720 -18.969 1.00 36.25 122 VAL A CA 1
ATOM 958 C C . VAL A 1 122 ? 5.748 14.850 -19.396 1.00 36.25 122 VAL A C 1
ATOM 960 O O . VAL A 1 122 ? 5.422 16.035 -19.153 1.00 36.25 122 VAL A O 1
#

pLDDT: mean 92.08, std 11.14, range [36.25, 98.56]

Mean predicted aligned error: 3.97 Å

Nearest PDB structures (foldseek):
  3h4r-assembly1_A  TM=4.988E-01  e=1.778E-01  Escherichia coli K-12
  8jch-assembly1_O  TM=3.960E-01  e=1.778E-01  Saccharomyces cerevisiae S288C
  5btb-assembly2_A  TM=3.679E-01  e=1.293E-01  Eremothecium gossypii ATCC 10895
  5bte-assembly2_A  TM=3.691E-01  e=3.814E-01  Eremothecium gossypii ATCC 10895
  8k5p-assembly1_O  TM=3.623E-01  e=1.125E+00  Saccharomyces cerevisiae S288C

Solvent-accessible surface area (backbone atoms only — not comparable to full-atom values): 7224 Å² total; per-residue (Å²): 88,67,44,79,47,72,36,76,46,93,95,50,88,65,73,48,74,52,74,44,60,23,58,45,80,33,37,87,50,91,84,45,82,74,26,55,24,25,38,40,41,80,33,75,58,82,76,69,84,50,71,66,57,43,51,51,56,42,51,43,49,52,47,52,29,46,49,51,19,60,68,69,74,47,64,52,90,24,39,35,35,33,43,36,24,73,61,46,88,50,73,88,67,20,62,47,73,54,75,94,76,57,70,70,58,49,52,48,44,55,75,74,59,64,66,75,83,71,90,78,79,124

Secondary structure (DSSP, 8-state):
--EEEEEE-TTSSSEEEEEESEEEES-SSTT-TT--EEEEEEE-SPPP-SHHHHHHHHHHHHHHHHHHHHHHT--GGGEEEEEEETT-SSGGGSEEE-----HHHHHHHHHH-PPPP-TT--

Sequence (122 aa):
AEESIVVAIDGVDNLVQGKLDAVFVGGLDPHDDAKRFTVVDWKTGRRPSRPREIEEKLRQLDFYRLMLAKARGVPLETVDGALYYVSEAKEADRQIDAGTKDETTIIREIREGIAFDDDDAV

InterPro domains:
  IPR011604 PD-(D/E)XK endonuclease-like domain superfamily [G3DSA:3.90.320.10] (2-120)
  IPR038726 PD-(D/E)XK endonuclease-like domain, AddAB-type [PF12705] (16-104)

Organism: NCBI:txid1960968

Radius of gyration: 14.02 Å; Cα contacts (8 Å, |Δi|>4): 212; chains: 1; bounding box: 32×35×34 Å